Protein AF-A0A2A5SYD5-F1 (afdb_monomer_lite)

InterPro domains:
  IPR018778 Type VII secretion system EssB [PF10140] (6-140)

Organism: NCBI:txid542833

Sequence (143 aa):
MSLILERKSELERLELILQLKNLTAHNSGYKVPFVHPENIFLIDGNFSYVHIGTREGVAPMNFDSELFLSQYKALSLAILNPKISYDNFVNGETSLRDKFSQAIASCDSFEEIQHLVEAKLSKEKQKEAAALVKVSKGRLSLL

Radius of gyration: 18.13 Å; chains: 1; bounding box: 40×30×62 Å

pLDDT: mean 86.15, std 11.75, range [42.94, 98.25]

Foldseek 3Di:
DLVVLVPDDLLVLLLLLLLCVLVVVQPPPFKADDQDPVQWDADPSHIDGVDIAGLPDGPPNDHDPVLVLQSSLLVSLCSNPVVDDSVCSSVVNDDDDDPLNVQSNPDPDSVSNNVSSVVVSVVVVVVVVVVVVVVVVVVVVVD

Secondary structure (DSSP, 8-state):
-HHHHTTS-HHHHHHHHHHTHHHHTT--TTEE----TTSEEEETTEEEES--EETTSSS--S--HHHHHHHHHHHHHHHH-TTS-HHHHHTT-----SHHHHHHHT-SSHHHHHHHHHHHHHHHHHHHHHHHHHHHHHHHT--

Structure (mmCIF, N/CA/C/O backbone):
data_AF-A0A2A5SYD5-F1
#
_entry.id   AF-A0A2A5SYD5-F1
#
loop_
_atom_site.group_PDB
_atom_site.id
_atom_site.type_symbol
_atom_site.label_atom_id
_atom_site.label_alt_id
_atom_site.label_comp_id
_atom_site.label_asym_id
_atom_site.label_entity_id
_atom_site.label_seq_id
_atom_site.pdbx_PDB_ins_code
_atom_site.Cartn_x
_atom_site.Cartn_y
_atom_site.Cartn_z
_atom_site.occupancy
_atom_site.B_iso_or_equiv
_atom_site.auth_seq_id
_atom_site.auth_comp_id
_atom_site.auth_asym_id
_atom_site.auth_atom_id
_atom_site.pdbx_PDB_model_num
ATOM 1 N N . MET A 1 1 ? 9.363 9.236 4.754 1.00 60.62 1 MET A N 1
ATOM 2 C CA . MET A 1 1 ? 7.970 8.740 4.856 1.00 60.62 1 MET A CA 1
ATOM 3 C C . MET A 1 1 ? 7.609 8.253 6.271 1.00 60.62 1 MET A C 1
ATOM 5 O O . MET A 1 1 ? 6.632 8.743 6.822 1.00 60.62 1 MET A O 1
ATOM 9 N N . SER A 1 2 ? 8.394 7.353 6.887 1.00 66.50 2 SER A N 1
ATOM 10 C CA . SER A 1 2 ? 8.048 6.668 8.157 1.00 66.50 2 SER A CA 1
ATOM 11 C C . SER A 1 2 ? 7.668 7.592 9.339 1.00 66.50 2 SER A C 1
ATOM 13 O O . SER A 1 2 ? 6.565 7.468 9.866 1.00 66.50 2 SER A O 1
ATOM 15 N N . LEU A 1 3 ? 8.480 8.605 9.678 1.00 59.34 3 LEU A N 1
ATOM 16 C CA . LEU A 1 3 ? 8.220 9.512 10.819 1.00 59.34 3 LEU A CA 1
ATOM 17 C C . LEU A 1 3 ? 6.878 10.270 10.758 1.00 59.34 3 LEU A C 1
ATOM 19 O O . LEU A 1 3 ? 6.297 10.587 11.793 1.00 59.34 3 LEU A O 1
ATOM 23 N N . ILE A 1 4 ? 6.387 10.594 9.556 1.00 73.50 4 ILE A N 1
ATOM 24 C CA . ILE A 1 4 ? 5.100 11.288 9.380 1.00 73.50 4 ILE A CA 1
ATOM 25 C C . ILE A 1 4 ? 3.944 10.309 9.601 1.00 73.50 4 ILE A C 1
ATOM 27 O O . ILE A 1 4 ? 2.949 10.663 10.229 1.00 73.50 4 ILE A O 1
ATOM 31 N N . LEU A 1 5 ? 4.085 9.073 9.117 1.00 80.31 5 LEU A N 1
ATOM 32 C CA . LEU A 1 5 ? 3.071 8.029 9.257 1.00 80.31 5 LEU A CA 1
ATOM 33 C C . LEU A 1 5 ? 2.933 7.552 10.707 1.00 80.31 5 LEU A C 1
ATOM 35 O O . LEU A 1 5 ? 1.822 7.267 11.139 1.00 80.31 5 LEU A O 1
ATOM 39 N N . GLU A 1 6 ? 4.019 7.523 11.482 1.00 79.62 6 GLU A N 1
ATOM 40 C CA . GLU A 1 6 ? 3.979 7.176 12.914 1.00 79.62 6 GLU A CA 1
ATOM 41 C C . GLU A 1 6 ? 3.148 8.149 13.758 1.00 79.62 6 GLU A C 1
ATOM 43 O O . GLU A 1 6 ? 2.626 7.771 14.806 1.00 79.62 6 GLU A O 1
ATOM 48 N N . ARG A 1 7 ? 3.007 9.399 13.304 1.00 83.44 7 ARG A N 1
ATOM 49 C CA . ARG A 1 7 ? 2.194 10.420 13.979 1.00 83.44 7 ARG A CA 1
ATOM 50 C C . ARG A 1 7 ? 0.724 10.395 13.562 1.00 83.44 7 ARG A C 1
ATOM 52 O O . ARG A 1 7 ? -0.073 11.102 14.171 1.00 83.44 7 ARG A O 1
ATOM 59 N N . LYS A 1 8 ? 0.370 9.614 12.538 1.00 88.50 8 LYS A N 1
ATOM 60 C CA . LYS A 1 8 ? -1.003 9.490 12.043 1.00 88.50 8 LYS A CA 1
ATOM 61 C C . LYS A 1 8 ? -1.772 8.424 12.809 1.00 88.50 8 LYS A C 1
ATOM 63 O O . LYS A 1 8 ? -1.256 7.344 13.107 1.00 88.50 8 LYS A O 1
ATOM 68 N N . SER A 1 9 ? -3.039 8.712 13.076 1.00 91.94 9 SER A N 1
ATOM 69 C CA . SER A 1 9 ? -3.985 7.740 13.623 1.00 91.94 9 SER A CA 1
ATOM 70 C C . SER A 1 9 ? -4.148 6.524 12.698 1.00 91.94 9 SER A C 1
ATOM 72 O O . SER A 1 9 ? -3.757 6.533 11.529 1.00 91.94 9 SER A O 1
ATOM 74 N N . GLU A 1 10 ? -4.723 5.433 13.210 1.00 91.56 10 GLU A N 1
ATOM 75 C CA . GLU A 1 10 ? -5.078 4.282 12.366 1.00 91.56 10 GLU A CA 1
ATOM 76 C C . GLU A 1 10 ? -6.066 4.684 11.260 1.00 91.56 10 GLU A C 1
ATOM 78 O O . GLU A 1 10 ? -5.872 4.287 10.115 1.00 91.56 10 GLU A O 1
ATOM 83 N N . LEU A 1 11 ? -7.055 5.534 11.563 1.00 94.06 11 LEU A N 1
ATOM 84 C CA . LEU A 1 11 ? -8.017 6.034 10.576 1.00 94.06 11 LEU A CA 1
ATOM 85 C C . LEU A 1 11 ? -7.346 6.801 9.439 1.00 94.06 11 LEU A C 1
ATOM 87 O O . LEU A 1 11 ? -7.585 6.484 8.278 1.00 94.06 11 LEU A O 1
ATOM 91 N N . GLU A 1 12 ? -6.469 7.756 9.754 1.00 93.38 12 GLU A N 1
ATOM 92 C CA . GLU A 1 12 ? -5.748 8.512 8.724 1.00 93.38 12 GLU A CA 1
ATOM 93 C C . GLU A 1 12 ? -4.876 7.601 7.854 1.00 93.38 12 GLU A C 1
ATOM 95 O O . GLU A 1 12 ? -4.747 7.822 6.653 1.00 93.38 12 GLU A O 1
ATOM 100 N N . ARG A 1 13 ? -4.263 6.566 8.441 1.00 93.88 13 ARG A N 1
ATOM 101 C CA . ARG A 1 13 ? -3.451 5.602 7.686 1.00 93.88 13 ARG A CA 1
ATOM 102 C C . ARG A 1 13 ? -4.312 4.733 6.772 1.00 93.88 13 ARG A C 1
ATOM 104 O O . ARG A 1 13 ? -3.938 4.530 5.623 1.00 93.88 13 ARG A O 1
ATOM 111 N N . LEU A 1 14 ? -5.478 4.284 7.237 1.00 95.9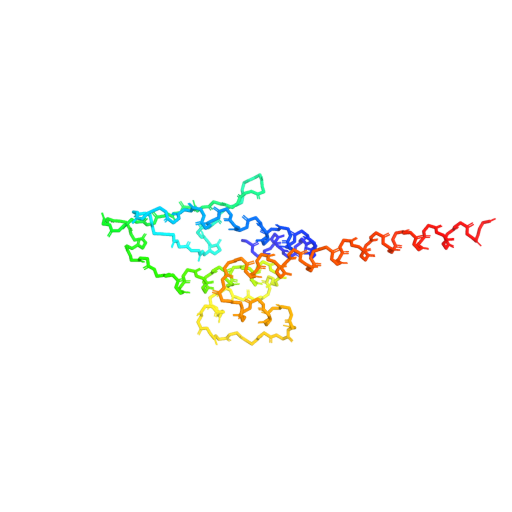4 14 LEU A N 1
ATOM 112 C CA . LEU A 1 14 ? -6.454 3.577 6.403 1.00 95.94 14 LEU A CA 1
ATOM 113 C C . LEU A 1 14 ? -6.945 4.464 5.248 1.00 95.94 14 LEU A C 1
ATOM 115 O O . LEU A 1 14 ? -6.995 4.007 4.111 1.00 95.94 14 LEU A O 1
ATOM 119 N N . GLU A 1 15 ? -7.238 5.739 5.509 1.00 94.75 15 GLU A N 1
ATOM 120 C CA . GLU A 1 15 ? -7.625 6.702 4.471 1.00 94.75 15 GLU A CA 1
ATOM 121 C C . GLU A 1 15 ? -6.518 6.909 3.435 1.00 94.75 15 GLU A C 1
ATOM 123 O O . GLU A 1 15 ? -6.806 6.914 2.239 1.00 94.75 15 GLU A O 1
ATOM 128 N N . LEU A 1 16 ? -5.254 7.005 3.862 1.00 93.88 16 LEU A N 1
ATOM 129 C CA . LEU A 1 16 ? -4.115 7.074 2.944 1.00 93.88 16 LEU A CA 1
ATOM 130 C C . LEU A 1 16 ? -4.011 5.825 2.061 1.00 93.88 16 LEU A C 1
ATOM 132 O O . LEU A 1 16 ? -3.791 5.954 0.860 1.00 93.88 16 LEU A O 1
ATOM 136 N N . ILE A 1 17 ? -4.215 4.624 2.607 1.00 95.12 17 ILE A N 1
ATOM 137 C CA . ILE A 1 17 ? -4.190 3.395 1.797 1.00 95.12 17 ILE A CA 1
ATOM 138 C C . ILE A 1 17 ? -5.269 3.439 0.701 1.00 95.12 17 ILE A C 1
ATOM 140 O O . ILE A 1 17 ? -5.010 3.041 -0.434 1.00 95.12 17 ILE A O 1
ATOM 144 N N . LEU A 1 18 ? -6.450 4.002 0.979 1.00 95.12 18 LEU A N 1
ATOM 145 C CA . LEU A 1 18 ? -7.488 4.173 -0.048 1.00 95.12 18 LEU A CA 1
ATOM 146 C C . LEU A 1 18 ? -7.085 5.147 -1.165 1.00 95.12 18 LEU A C 1
ATOM 148 O O . LEU A 1 18 ? -7.502 4.988 -2.311 1.00 95.12 18 LEU A O 1
ATOM 152 N N . GLN A 1 19 ? -6.234 6.132 -0.871 1.00 93.38 19 GLN A N 1
ATOM 153 C CA . GLN A 1 19 ? -5.715 7.058 -1.886 1.00 93.38 19 GLN A CA 1
ATOM 154 C C . GLN A 1 19 ? -4.673 6.411 -2.810 1.00 93.38 19 GLN A C 1
ATOM 156 O O . GLN A 1 19 ? -4.419 6.929 -3.900 1.00 93.38 19 GLN A O 1
ATOM 161 N N . LEU A 1 20 ? -4.095 5.259 -2.440 1.00 92.75 20 LEU A N 1
ATOM 162 C CA . LEU A 1 20 ? -3.137 4.551 -3.297 1.00 92.75 20 LEU A CA 1
ATOM 163 C C . LEU A 1 20 ? -3.755 4.081 -4.615 1.00 92.75 20 LEU A C 1
ATOM 165 O O . LEU A 1 20 ? -3.023 3.883 -5.581 1.00 92.75 20 LEU A O 1
ATOM 169 N N . LYS A 1 21 ? -5.084 3.923 -4.702 1.00 91.25 21 LYS A N 1
ATOM 170 C CA . LYS A 1 21 ? -5.769 3.579 -5.962 1.00 91.25 21 LYS A CA 1
ATOM 171 C C . LYS A 1 21 ? -5.425 4.535 -7.11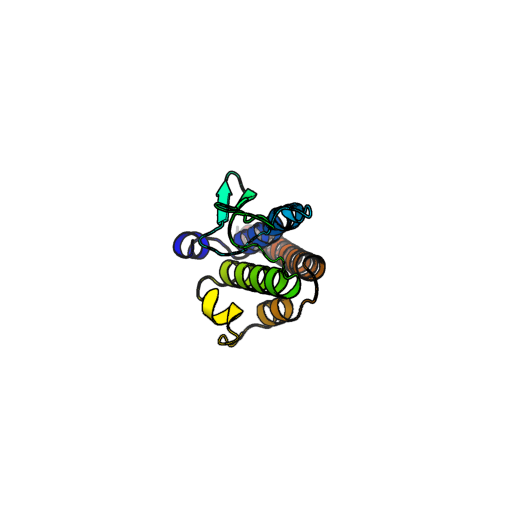2 1.00 91.25 21 LYS A C 1
ATOM 173 O O . LYS A 1 21 ? -5.419 4.128 -8.264 1.00 91.25 21 LYS A O 1
ATOM 178 N N . ASN A 1 22 ? -5.063 5.784 -6.814 1.00 88.06 22 ASN A N 1
ATOM 179 C CA . ASN A 1 22 ? -4.676 6.759 -7.835 1.00 88.06 22 ASN A CA 1
ATOM 180 C C . ASN A 1 22 ? -3.392 6.343 -8.579 1.00 88.06 22 ASN A C 1
ATOM 182 O O . ASN A 1 22 ? -3.205 6.704 -9.738 1.00 88.06 22 ASN A O 1
ATOM 186 N N . LEU A 1 23 ? -2.539 5.527 -7.950 1.00 88.38 23 LEU A N 1
ATOM 187 C CA . LEU A 1 23 ? -1.316 5.004 -8.556 1.00 88.38 23 LEU A CA 1
ATOM 188 C C . LEU A 1 23 ? -1.595 3.939 -9.630 1.00 88.38 23 LEU A C 1
ATOM 190 O O . LEU A 1 23 ? -0.814 3.805 -10.573 1.00 88.38 23 LEU A O 1
ATOM 194 N N . THR A 1 24 ? -2.712 3.207 -9.537 1.00 86.56 24 THR A N 1
ATOM 195 C CA . THR A 1 24 ? -3.041 2.126 -10.487 1.00 86.56 24 THR A CA 1
ATOM 196 C C . THR A 1 24 ? -3.542 2.657 -11.832 1.00 86.56 24 THR A C 1
ATOM 198 O O . THR A 1 24 ? 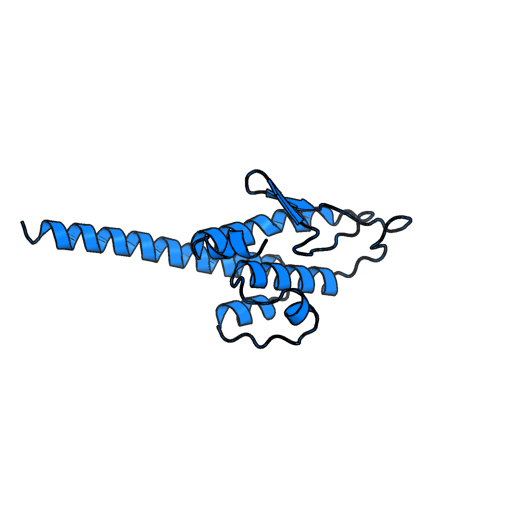-3.395 1.991 -12.857 1.00 86.56 24 THR A O 1
ATOM 201 N N . ALA A 1 25 ? -4.031 3.902 -11.870 1.00 78.31 25 ALA A N 1
ATOM 202 C CA . ALA A 1 25 ? -4.495 4.571 -13.086 1.00 78.31 25 ALA A CA 1
ATOM 203 C C . ALA A 1 25 ? -3.377 4.829 -14.121 1.00 78.31 25 ALA A C 1
ATOM 205 O O . ALA A 1 25 ? -3.656 5.139 -15.280 1.00 78.31 25 ALA A O 1
ATOM 206 N N . HIS A 1 26 ? -2.104 4.696 -13.732 1.00 66.50 26 HIS A N 1
ATOM 207 C CA . HIS A 1 26 ? -0.953 4.950 -14.601 1.00 66.50 26 HIS A CA 1
ATOM 208 C C . HIS A 1 26 ? -0.539 3.770 -15.490 1.00 66.50 26 HIS A C 1
ATOM 210 O O . HIS A 1 26 ? 0.446 3.892 -16.216 1.00 66.50 26 HIS A O 1
ATOM 216 N N . ASN A 1 27 ? -1.296 2.670 -15.503 1.00 62.66 27 ASN A N 1
ATOM 217 C CA . ASN A 1 27 ? -1.014 1.487 -16.323 1.00 62.66 27 ASN A CA 1
ATOM 218 C C . ASN A 1 27 ? -1.355 1.660 -17.826 1.00 62.66 27 ASN A C 1
ATOM 220 O O . ASN A 1 27 ? -1.785 0.722 -18.499 1.00 62.66 27 ASN A O 1
ATOM 224 N N . SER A 1 28 ? -1.205 2.866 -18.385 1.00 62.53 28 SER A N 1
ATOM 225 C CA . SER A 1 28 ? -1.327 3.066 -19.831 1.00 62.53 28 SER A CA 1
ATOM 226 C C . SER A 1 28 ? -0.067 2.525 -20.508 1.00 62.53 28 SER A C 1
ATOM 228 O O . SER A 1 28 ? 1.039 2.918 -20.154 1.00 62.53 28 SER A O 1
ATOM 230 N N . GLY A 1 29 ? -0.233 1.601 -21.461 1.00 69.25 29 GLY A N 1
ATOM 231 C CA . GLY A 1 29 ? 0.749 0.574 -21.855 1.00 69.25 29 GLY A CA 1
ATOM 232 C C . GLY A 1 29 ? 2.170 0.980 -22.281 1.00 69.25 29 GLY A C 1
ATOM 233 O O . GLY A 1 29 ? 2.951 0.095 -22.609 1.00 69.25 29 GLY A O 1
ATOM 234 N N . TYR A 1 30 ? 2.533 2.262 -22.274 1.00 82.31 30 TYR A N 1
ATOM 235 C CA . TYR A 1 30 ? 3.915 2.723 -22.438 1.00 82.31 30 TYR A CA 1
ATOM 236 C C . TYR A 1 30 ? 4.622 3.027 -21.106 1.00 82.31 30 TYR A C 1
ATOM 238 O O . TYR A 1 30 ? 5.845 2.905 -21.020 1.00 82.31 30 TYR A O 1
ATOM 246 N N . LYS A 1 31 ? 3.867 3.417 -20.071 1.00 88.56 31 LYS A N 1
ATOM 247 C CA . LYS A 1 31 ? 4.386 3.735 -18.738 1.00 88.56 31 LYS A CA 1
ATOM 248 C C . LYS A 1 31 ? 4.614 2.460 -17.940 1.00 88.56 31 LYS A C 1
ATOM 250 O O . LYS A 1 31 ? 3.801 1.540 -17.975 1.00 88.56 31 LYS A O 1
ATOM 255 N N . VAL A 1 32 ? 5.699 2.445 -17.181 1.00 90.12 32 VAL A N 1
ATOM 256 C CA . VAL A 1 32 ? 6.061 1.334 -16.304 1.00 90.12 32 VAL A CA 1
ATOM 257 C C . VAL A 1 32 ? 6.200 1.892 -14.884 1.00 90.12 32 VAL A C 1
ATOM 259 O O . VAL A 1 32 ? 7.221 2.505 -14.555 1.00 90.12 32 VAL A O 1
ATOM 262 N N . PRO A 1 33 ? 5.146 1.792 -14.055 1.00 91.00 33 PRO A N 1
ATOM 263 C CA . PRO A 1 33 ? 5.185 2.304 -12.693 1.00 91.00 33 PRO A CA 1
ATOM 264 C C . PRO A 1 33 ? 6.118 1.476 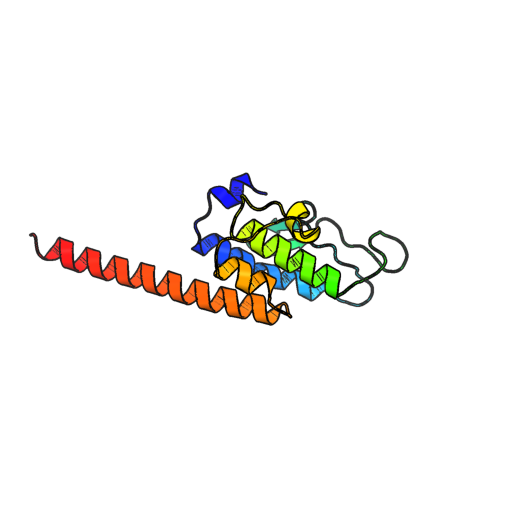-11.803 1.00 91.00 33 PRO A C 1
ATOM 266 O O . PRO A 1 33 ? 6.233 0.263 -11.956 1.00 91.00 33 PRO A O 1
ATOM 269 N N . PHE A 1 34 ? 6.736 2.144 -10.828 1.00 90.94 34 PHE A N 1
ATOM 270 C CA . PHE A 1 34 ? 7.495 1.510 -9.751 1.00 90.94 34 PHE A CA 1
ATOM 271 C C . PHE A 1 34 ? 6.966 2.017 -8.415 1.00 90.94 34 PHE A C 1
ATOM 273 O O . PHE A 1 34 ? 7.184 3.176 -8.052 1.00 90.94 34 PHE A O 1
ATOM 280 N N . VAL A 1 35 ? 6.218 1.182 -7.699 1.00 92.25 35 VAL A N 1
ATOM 281 C CA . VAL A 1 35 ? 5.669 1.562 -6.396 1.00 92.25 35 VAL A CA 1
ATOM 282 C C . VAL A 1 35 ? 6.765 1.364 -5.370 1.00 92.25 35 VAL A C 1
ATOM 284 O O . VAL A 1 35 ? 7.235 0.257 -5.172 1.00 92.25 35 VAL A O 1
ATOM 287 N N . HIS A 1 36 ? 7.202 2.452 -4.746 1.00 92.25 36 HIS A N 1
ATOM 288 C CA . HIS A 1 36 ? 8.216 2.425 -3.701 1.00 92.25 36 HIS A CA 1
ATOM 289 C C . HIS A 1 36 ? 8.027 3.640 -2.789 1.00 92.25 36 HIS A C 1
ATOM 291 O O . HIS A 1 36 ? 7.737 4.722 -3.310 1.00 92.25 36 HIS A O 1
ATOM 297 N N . PRO A 1 37 ? 8.216 3.526 -1.461 1.00 90.75 37 PRO A N 1
ATOM 298 C CA . PRO A 1 37 ? 8.065 4.658 -0.548 1.00 90.75 37 PRO A CA 1
ATOM 299 C C . PRO A 1 37 ? 8.932 5.871 -0.911 1.00 90.75 37 PRO A C 1
ATOM 301 O O . PRO A 1 37 ? 8.530 6.999 -0.653 1.00 90.75 37 PRO A O 1
ATOM 304 N N . GLU A 1 38 ? 10.105 5.654 -1.508 1.00 91.44 38 GLU A N 1
ATOM 305 C CA . GLU A 1 38 ? 10.995 6.736 -1.966 1.00 91.44 38 GLU A CA 1
ATOM 306 C C . GLU A 1 38 ? 10.658 7.258 -3.369 1.00 91.44 38 GLU A C 1
ATOM 308 O O . GLU A 1 38 ? 11.085 8.348 -3.736 1.00 91.44 38 GLU A O 1
ATOM 313 N N . ASN A 1 39 ? 9.871 6.510 -4.148 1.00 92.19 39 ASN A N 1
ATOM 314 C CA . ASN A 1 39 ? 9.451 6.911 -5.490 1.00 92.19 39 ASN A CA 1
ATOM 315 C C . ASN A 1 39 ? 8.060 7.564 -5.507 1.00 92.19 39 ASN A C 1
ATOM 317 O O . ASN A 1 39 ? 7.468 7.774 -6.565 1.00 92.19 39 ASN A O 1
ATOM 321 N N . ILE A 1 40 ? 7.492 7.844 -4.337 1.00 91.25 40 ILE A N 1
ATOM 322 C CA . ILE A 1 40 ? 6.133 8.354 -4.206 1.00 91.25 40 ILE A CA 1
ATOM 323 C C . ILE A 1 40 ? 6.140 9.563 -3.283 1.00 91.25 40 ILE A C 1
ATOM 325 O O . ILE A 1 40 ? 6.778 9.569 -2.231 1.00 91.25 40 ILE A O 1
ATOM 329 N N . PHE A 1 41 ? 5.369 10.573 -3.661 1.00 89.00 41 PHE A N 1
ATOM 330 C CA . PHE A 1 41 ? 5.096 11.730 -2.823 1.00 89.00 41 PHE A CA 1
ATOM 331 C C . PHE A 1 41 ? 3.588 11.935 -2.661 1.00 89.00 41 PHE A C 1
ATOM 333 O O . PHE A 1 41 ? 2.786 11.468 -3.472 1.00 89.00 41 PHE A O 1
ATOM 340 N N . LEU A 1 42 ? 3.212 12.626 -1.585 1.00 85.19 42 LEU A N 1
ATOM 341 C CA . LEU A 1 42 ? 1.833 12.965 -1.247 1.00 85.19 42 LEU A CA 1
ATOM 342 C C . LEU A 1 42 ? 1.661 14.483 -1.347 1.00 85.19 42 LEU A C 1
ATOM 344 O O . LEU A 1 42 ? 2.297 15.214 -0.588 1.00 85.19 42 LEU A O 1
ATOM 348 N N . ILE A 1 43 ? 0.798 14.946 -2.250 1.00 81.94 43 ILE A N 1
ATOM 349 C CA . ILE A 1 43 ? 0.390 16.357 -2.355 1.00 81.94 43 ILE A CA 1
ATOM 350 C C . ILE A 1 43 ? -1.130 16.411 -2.274 1.00 81.94 43 ILE A C 1
ATOM 352 O O . ILE A 1 43 ? -1.812 15.678 -2.986 1.00 81.94 43 ILE A O 1
ATOM 356 N N . ASP A 1 44 ? -1.656 17.240 -1.373 1.00 80.94 44 ASP A N 1
ATOM 357 C CA . ASP A 1 44 ? -3.098 17.459 -1.188 1.00 80.94 44 ASP A CA 1
ATOM 358 C C . ASP A 1 44 ? -3.915 16.160 -1.072 1.00 80.94 44 ASP A C 1
ATOM 360 O O . ASP A 1 44 ? -4.996 16.018 -1.638 1.00 80.94 44 ASP A O 1
ATOM 364 N N . GLY A 1 45 ? -3.369 15.167 -0.361 1.00 76.88 45 GLY A N 1
ATOM 365 C CA . GLY A 1 45 ? -4.022 13.870 -0.166 1.00 76.88 45 GLY A CA 1
ATOM 366 C C . GLY A 1 45 ? -3.922 12.905 -1.353 1.00 76.88 45 GLY A C 1
ATOM 367 O O . GLY A 1 45 ? -4.449 11.801 -1.261 1.00 76.88 45 GLY A O 1
ATOM 368 N N . ASN A 1 46 ? -3.217 13.264 -2.428 1.00 83.00 46 ASN A N 1
ATOM 369 C CA . ASN A 1 46 ? -3.052 12.432 -3.616 1.00 83.00 46 ASN A CA 1
ATOM 370 C C . ASN A 1 46 ? -1.619 11.913 -3.754 1.00 83.00 46 ASN A C 1
ATOM 372 O O . ASN A 1 46 ? -0.652 12.679 -3.716 1.00 83.00 46 ASN A O 1
ATOM 376 N N . PHE A 1 47 ? -1.489 10.599 -3.940 1.00 88.94 47 PHE A N 1
ATOM 377 C CA . PHE A 1 47 ? -0.207 9.966 -4.223 1.00 88.94 47 PHE A CA 1
ATOM 378 C C . PHE A 1 47 ? 0.157 10.105 -5.698 1.00 88.94 47 PHE A C 1
ATOM 380 O O . PHE A 1 47 ? -0.662 9.838 -6.575 1.00 88.94 47 PHE A O 1
ATOM 387 N N . SER A 1 48 ? 1.400 10.501 -5.954 1.00 88.88 48 SER A N 1
ATOM 388 C CA . SER A 1 48 ? 1.980 10.607 -7.293 1.00 88.88 48 SER A CA 1
ATOM 389 C C . SER A 1 48 ? 3.383 10.011 -7.313 1.00 88.88 48 SER A C 1
ATOM 391 O O . SER A 1 48 ? 4.083 10.008 -6.297 1.00 88.88 48 SER A O 1
ATOM 393 N N . TYR A 1 49 ? 3.802 9.525 -8.478 1.00 90.94 49 TYR A N 1
ATOM 394 C CA . TYR A 1 49 ? 5.161 9.036 -8.688 1.00 90.94 49 TYR A CA 1
ATOM 395 C C . TYR A 1 49 ? 6.149 10.192 -8.856 1.00 90.94 49 TYR A C 1
ATOM 397 O O . TYR A 1 49 ? 5.893 11.111 -9.633 1.00 90.94 49 TYR A O 1
ATOM 405 N N . VAL A 1 50 ? 7.299 10.106 -8.184 1.00 90.81 50 VAL A N 1
ATOM 406 C CA . VAL A 1 50 ? 8.474 10.947 -8.477 1.00 90.81 50 VAL A CA 1
ATOM 407 C C . VAL A 1 50 ? 9.010 10.591 -9.862 1.00 90.81 50 VAL A C 1
ATOM 409 O O . VAL A 1 50 ? 9.297 11.470 -10.671 1.00 90.81 50 VAL A O 1
ATOM 412 N N . HIS A 1 51 ? 9.109 9.289 -10.137 1.00 90.50 51 HIS A N 1
ATOM 413 C CA . HIS A 1 51 ? 9.662 8.743 -11.365 1.00 90.50 51 HIS A CA 1
ATOM 414 C C . HIS A 1 51 ? 8.790 7.621 -11.935 1.00 90.50 51 HIS A C 1
ATOM 416 O O . HIS A 1 51 ? 8.306 6.752 -11.206 1.00 90.50 51 HIS A O 1
ATOM 422 N N . ILE A 1 52 ? 8.618 7.621 -13.257 1.00 90.44 52 ILE A N 1
ATOM 423 C CA . ILE A 1 52 ? 7.900 6.584 -14.008 1.00 90.44 52 ILE A CA 1
ATOM 424 C C . ILE A 1 52 ? 8.800 6.131 -15.156 1.00 90.44 52 ILE A C 1
ATOM 426 O O . ILE A 1 52 ? 9.306 6.962 -15.911 1.00 90.44 52 ILE A O 1
ATOM 430 N N . GLY A 1 53 ? 8.977 4.819 -15.295 1.00 90.44 53 GLY A N 1
ATOM 431 C CA . GLY A 1 53 ? 9.724 4.238 -16.403 1.00 90.44 53 GLY A CA 1
ATOM 432 C C . GLY A 1 53 ? 8.921 4.174 -17.703 1.00 90.44 53 GLY A C 1
ATOM 433 O O . GLY A 1 53 ? 7.711 4.425 -17.738 1.00 90.44 53 GLY A O 1
ATOM 434 N N . THR A 1 54 ? 9.592 3.812 -18.789 1.00 88.81 54 THR A N 1
ATOM 435 C CA . THR A 1 54 ? 9.008 3.651 -20.122 1.00 88.81 54 THR A CA 1
ATOM 436 C C . THR A 1 54 ? 9.531 2.383 -20.775 1.00 88.81 54 THR A C 1
ATOM 438 O O . THR A 1 54 ? 10.700 2.042 -20.606 1.00 88.81 54 THR A O 1
ATOM 441 N N . ARG A 1 55 ? 8.693 1.705 -21.571 1.00 84.75 55 ARG A N 1
ATOM 442 C CA . ARG A 1 55 ? 9.068 0.419 -22.191 1.00 84.75 55 ARG A CA 1
ATOM 443 C C . ARG A 1 55 ? 10.340 0.457 -23.043 1.00 84.75 55 ARG A C 1
ATOM 445 O O . ARG A 1 55 ? 11.009 -0.559 -23.167 1.00 84.75 55 ARG A O 1
ATOM 452 N N . GLU A 1 56 ? 10.704 1.624 -23.572 1.00 81.56 56 GLU A N 1
ATOM 453 C CA . GLU A 1 56 ? 11.892 1.808 -24.410 1.00 81.56 56 GLU A CA 1
ATOM 454 C C . GLU A 1 56 ? 12.595 3.139 -24.098 1.00 81.56 56 GLU A C 1
ATOM 456 O O . GLU A 1 56 ? 12.500 4.109 -24.845 1.00 81.56 56 GLU A O 1
ATOM 461 N N . GLY A 1 57 ? 13.286 3.224 -22.958 1.00 82.81 57 GLY A N 1
ATOM 462 C CA . GLY A 1 57 ? 14.223 4.332 -22.731 1.00 82.81 57 GLY A CA 1
ATOM 463 C C . GLY A 1 57 ? 14.583 4.592 -21.278 1.00 82.81 57 GLY A C 1
ATOM 464 O O . GLY A 1 57 ? 15.755 4.781 -20.963 1.00 82.81 57 GLY A O 1
ATOM 465 N N . VAL A 1 58 ? 13.598 4.571 -20.382 1.00 85.88 58 VAL A N 1
ATOM 466 C CA . VAL A 1 58 ? 13.789 4.959 -18.982 1.00 85.88 58 VAL A CA 1
ATOM 467 C C . VAL A 1 58 ? 13.394 3.802 -18.073 1.00 85.88 58 VAL A C 1
ATOM 469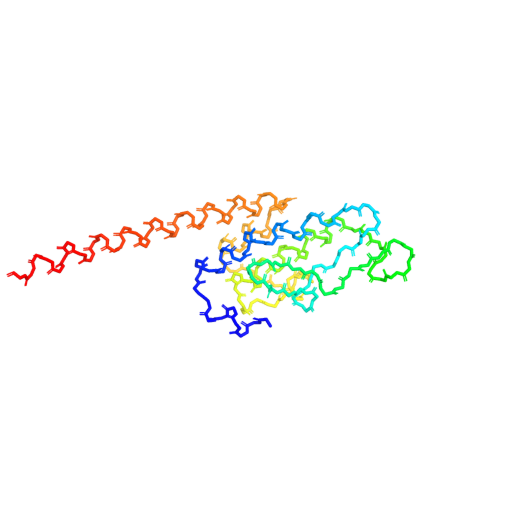 O O . VAL A 1 58 ? 12.270 3.323 -18.134 1.00 85.88 58 VAL A O 1
ATOM 472 N N . ALA A 1 59 ? 14.303 3.340 -17.215 1.00 86.00 59 ALA A N 1
ATOM 473 C CA . ALA A 1 59 ? 14.006 2.256 -16.279 1.00 86.00 59 ALA A CA 1
ATOM 474 C C . ALA A 1 59 ? 12.934 2.665 -15.239 1.00 86.00 59 ALA A C 1
ATOM 476 O O . ALA A 1 59 ? 12.931 3.824 -14.830 1.00 86.00 59 ALA A O 1
ATOM 477 N N . PRO A 1 60 ? 12.073 1.745 -14.759 1.00 87.56 60 PRO A N 1
ATOM 478 C CA . PRO A 1 60 ? 11.919 0.364 -15.228 1.00 87.56 60 PRO A CA 1
ATOM 479 C C . PRO A 1 60 ? 11.322 0.294 -16.642 1.00 87.56 60 PRO A C 1
ATOM 481 O O . PRO A 1 60 ? 10.456 1.080 -16.994 1.00 87.56 60 PRO A O 1
ATOM 484 N N . MET A 1 61 ? 11.785 -0.654 -17.458 1.00 88.00 61 MET A N 1
ATOM 485 C CA . MET A 1 61 ? 11.322 -0.803 -18.851 1.00 88.00 61 MET A CA 1
ATOM 486 C C . MET A 1 61 ? 10.331 -1.959 -19.026 1.00 88.00 61 MET A C 1
ATOM 488 O O . MET A 1 61 ? 9.535 -1.972 -19.957 1.00 88.00 61 MET A O 1
ATOM 492 N N . ASN A 1 62 ? 10.322 -2.916 -18.100 1.00 87.19 62 ASN A N 1
ATOM 493 C CA . ASN A 1 62 ? 9.434 -4.070 -18.162 1.00 87.19 62 ASN A CA 1
ATOM 494 C C . ASN A 1 62 ? 8.358 -3.940 -17.094 1.00 87.19 62 ASN A C 1
ATOM 496 O O . ASN A 1 62 ? 8.668 -3.769 -15.916 1.00 87.19 62 ASN A O 1
ATOM 500 N N . PHE A 1 63 ? 7.100 -4.010 -17.521 1.00 88.94 63 PHE A N 1
ATOM 501 C CA . PHE A 1 63 ? 5.977 -4.076 -16.600 1.00 88.94 63 PHE A CA 1
ATOM 502 C C . PHE A 1 63 ? 5.742 -5.522 -16.177 1.00 88.94 63 PHE A C 1
ATOM 504 O O . PHE A 1 63 ? 5.612 -6.402 -17.025 1.00 88.94 63 PHE A O 1
ATOM 511 N N . ASP A 1 64 ? 5.646 -5.724 -14.870 1.00 90.69 64 ASP A N 1
ATOM 512 C CA . ASP A 1 64 ? 5.306 -6.988 -14.235 1.00 90.69 64 ASP A CA 1
ATOM 513 C C . ASP A 1 64 ? 4.131 -6.725 -13.287 1.00 90.69 64 ASP A C 1
ATOM 515 O O . ASP A 1 64 ? 4.247 -5.961 -12.325 1.00 90.69 64 ASP A O 1
ATOM 519 N N . SER A 1 65 ? 2.978 -7.318 -13.595 1.00 90.50 65 SER A N 1
ATOM 520 C CA . SER A 1 65 ? 1.751 -7.133 -12.821 1.00 90.50 65 SER A CA 1
ATOM 521 C C . SER A 1 65 ? 1.824 -7.751 -11.428 1.00 90.50 65 SER A C 1
ATOM 523 O O . SER A 1 65 ? 1.249 -7.190 -10.495 1.00 90.50 65 SER A O 1
ATOM 525 N N . GLU A 1 66 ? 2.521 -8.879 -11.272 1.00 92.06 66 GLU A N 1
ATOM 526 C CA . GLU A 1 66 ? 2.661 -9.556 -9.979 1.00 92.06 66 GLU A CA 1
ATOM 527 C C . GLU A 1 66 ? 3.574 -8.745 -9.065 1.00 92.06 66 GLU A C 1
ATOM 529 O O . GLU A 1 66 ? 3.229 -8.472 -7.910 1.00 92.06 66 GLU A O 1
ATOM 534 N N . LEU A 1 67 ? 4.695 -8.264 -9.611 1.00 91.44 67 LEU A N 1
ATOM 535 C CA . LEU A 1 67 ? 5.576 -7.348 -8.900 1.00 91.44 67 LEU A CA 1
ATOM 536 C C . LEU A 1 67 ? 4.841 -6.052 -8.540 1.00 91.44 67 LEU A C 1
ATOM 538 O O . LEU A 1 67 ? 4.937 -5.596 -7.404 1.00 91.44 67 LEU A O 1
ATOM 542 N N . PHE A 1 68 ? 4.065 -5.478 -9.462 1.00 92.62 68 PHE A N 1
ATOM 543 C CA . PHE A 1 68 ? 3.309 -4.251 -9.204 1.00 92.62 68 PHE A CA 1
ATOM 544 C C . PHE A 1 68 ? 2.299 -4.420 -8.058 1.00 92.62 68 PHE A C 1
ATOM 546 O O . PHE A 1 68 ? 2.227 -3.569 -7.166 1.00 92.62 68 PHE A O 1
ATOM 553 N N . LEU A 1 69 ? 1.574 -5.544 -8.019 1.00 94.00 69 LEU A N 1
ATOM 554 C CA . LEU A 1 69 ? 0.681 -5.875 -6.908 1.00 94.00 69 LEU A CA 1
ATOM 555 C C . LEU A 1 69 ? 1.457 -6.100 -5.600 1.00 94.00 69 LEU A C 1
ATOM 557 O O . LEU A 1 69 ? 1.049 -5.595 -4.552 1.00 94.00 69 LEU A O 1
ATOM 561 N N . SER A 1 70 ? 2.587 -6.809 -5.648 1.00 93.56 70 SER A N 1
ATOM 562 C CA . SER A 1 70 ? 3.446 -7.048 -4.479 1.00 93.56 70 SER A CA 1
ATOM 563 C C . SER A 1 70 ? 3.956 -5.740 -3.862 1.00 93.56 70 SER A C 1
ATOM 565 O O . SER A 1 70 ? 3.825 -5.519 -2.656 1.00 93.56 70 SER A O 1
ATOM 567 N N . GLN A 1 71 ? 4.433 -4.813 -4.694 1.00 94.06 71 GLN A N 1
ATOM 568 C CA . GLN A 1 71 ? 4.872 -3.483 -4.266 1.00 94.06 71 GLN A CA 1
ATOM 569 C C . GLN A 1 71 ? 3.719 -2.661 -3.668 1.00 94.06 71 GLN A C 1
ATOM 571 O O . GLN A 1 71 ? 3.883 -1.968 -2.661 1.00 94.06 71 GLN A O 1
ATOM 576 N N . TYR A 1 72 ? 2.518 -2.763 -4.239 1.00 95.25 72 TYR A N 1
ATOM 577 C CA . TYR A 1 72 ? 1.329 -2.098 -3.705 1.00 95.25 72 TYR A CA 1
ATOM 578 C C . TYR A 1 72 ? 0.918 -2.637 -2.328 1.00 95.25 72 TYR A C 1
ATOM 580 O O . TYR A 1 72 ? 0.620 -1.854 -1.416 1.00 95.25 72 TYR A O 1
ATOM 588 N N . LYS A 1 73 ? 0.947 -3.964 -2.140 1.00 95.19 73 LYS A N 1
ATOM 589 C CA . LYS A 1 73 ? 0.739 -4.608 -0.831 1.00 95.19 73 LYS A CA 1
ATOM 590 C C . LYS A 1 73 ? 1.780 -4.134 0.178 1.00 95.19 73 LYS A C 1
ATOM 592 O O . LYS A 1 73 ? 1.419 -3.707 1.273 1.00 95.19 73 LYS A O 1
ATOM 597 N N . ALA A 1 74 ? 3.053 -4.147 -0.212 1.00 94.25 74 ALA A N 1
ATOM 598 C CA . ALA A 1 74 ? 4.165 -3.720 0.626 1.00 94.25 74 ALA A CA 1
ATOM 599 C C . ALA A 1 74 ? 3.999 -2.272 1.106 1.00 94.25 74 ALA A C 1
ATOM 601 O O . ALA A 1 74 ? 4.136 -1.985 2.297 1.00 94.25 74 ALA A O 1
ATOM 602 N N . LEU A 1 75 ? 3.631 -1.3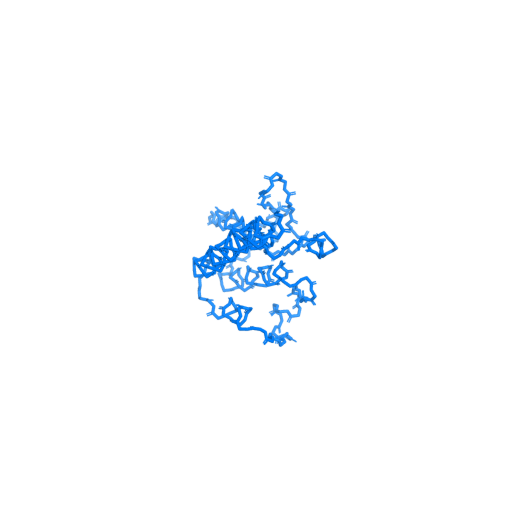60 0.202 1.00 94.38 75 LEU A N 1
ATOM 603 C CA . LEU A 1 75 ? 3.385 0.037 0.548 1.00 94.38 75 LEU A CA 1
ATOM 604 C C . LEU A 1 75 ? 2.163 0.196 1.460 1.00 94.38 75 LEU A C 1
ATOM 606 O O . LEU A 1 75 ? 2.224 0.946 2.434 1.00 94.38 75 LEU A O 1
ATOM 610 N N . SER A 1 76 ? 1.080 -0.535 1.187 1.00 95.12 76 SER A N 1
ATOM 611 C CA . SER A 1 76 ? -0.120 -0.535 2.036 1.00 95.12 76 SER A CA 1
ATOM 612 C C . SER A 1 76 ? 0.210 -0.969 3.467 1.00 95.12 76 SER A C 1
ATOM 614 O O . SER A 1 76 ? -0.219 -0.330 4.430 1.00 95.12 76 SER A O 1
ATOM 616 N N . LEU A 1 77 ? 1.031 -2.010 3.618 1.00 93.94 77 LEU A N 1
ATOM 617 C CA . LEU A 1 77 ? 1.487 -2.516 4.913 1.00 93.94 77 LEU A CA 1
ATOM 618 C C . LEU A 1 77 ? 2.448 -1.557 5.619 1.00 93.94 77 LEU A C 1
ATOM 620 O O . LEU A 1 77 ? 2.309 -1.345 6.822 1.00 93.94 77 LEU A O 1
ATOM 624 N N . ALA A 1 78 ? 3.373 -0.935 4.886 1.00 92.06 78 ALA A N 1
ATOM 625 C CA . ALA A 1 78 ? 4.274 0.078 5.433 1.00 92.06 78 ALA A CA 1
ATOM 626 C C . ALA A 1 78 ? 3.510 1.330 5.907 1.00 92.06 78 ALA A C 1
ATOM 628 O O . ALA A 1 78 ? 3.876 1.938 6.914 1.00 92.06 78 ALA A O 1
ATOM 629 N N . ILE A 1 79 ? 2.416 1.704 5.231 1.00 92.69 79 ILE A N 1
ATOM 630 C CA . ILE A 1 79 ? 1.516 2.767 5.697 1.00 92.69 79 ILE A CA 1
ATOM 631 C C . ILE A 1 79 ? 0.761 2.317 6.946 1.00 92.69 79 ILE A C 1
ATOM 633 O O . ILE A 1 79 ? 0.744 3.046 7.935 1.00 92.69 79 ILE A O 1
ATOM 637 N N . LEU A 1 80 ? 0.166 1.122 6.930 1.00 92.00 80 LEU A N 1
ATOM 638 C CA . LEU A 1 80 ? -0.620 0.584 8.042 1.00 92.00 80 LEU A CA 1
ATOM 639 C C . LEU A 1 80 ? 0.212 0.394 9.316 1.00 92.00 80 LEU A C 1
ATOM 641 O O . LEU A 1 80 ? -0.266 0.652 10.423 1.00 92.00 80 LEU A O 1
ATOM 645 N N . ASN A 1 81 ? 1.453 -0.055 9.176 1.00 87.12 81 ASN A N 1
ATOM 646 C CA . ASN A 1 81 ? 2.376 -0.279 10.274 1.00 87.12 81 ASN A CA 1
ATOM 647 C C . ASN A 1 81 ? 3.768 0.243 9.887 1.00 87.12 81 ASN A C 1
ATOM 649 O O . ASN A 1 81 ? 4.565 -0.509 9.333 1.00 87.12 81 ASN A O 1
ATOM 653 N N . PRO A 1 82 ? 4.095 1.501 10.239 1.00 82.81 82 PRO A N 1
ATOM 654 C CA . PRO A 1 82 ? 5.366 2.142 9.884 1.00 82.81 82 PRO A CA 1
ATOM 655 C C . PRO A 1 82 ? 6.629 1.438 10.398 1.00 82.81 82 PRO A C 1
ATOM 657 O O . PRO A 1 82 ? 7.730 1.792 9.981 1.00 82.81 82 PRO A O 1
ATOM 660 N N . LYS A 1 83 ? 6.482 0.453 11.298 1.00 83.81 83 LYS A N 1
ATOM 661 C CA . LYS A 1 83 ? 7.576 -0.406 11.777 1.00 83.81 83 LYS A CA 1
ATOM 662 C C . LYS A 1 83 ? 7.910 -1.545 10.810 1.00 83.81 83 LYS A C 1
ATOM 664 O O . LYS A 1 83 ? 8.946 -2.183 10.972 1.00 83.81 83 LYS A O 1
ATOM 669 N N . ILE A 1 84 ? 7.023 -1.849 9.864 1.00 84.19 84 ILE A N 1
ATOM 670 C CA . ILE A 1 84 ? 7.276 -2.826 8.807 1.00 84.19 84 ILE A CA 1
ATOM 671 C C . ILE A 1 84 ? 8.173 -2.166 7.762 1.00 84.19 84 ILE A C 1
ATOM 673 O O . ILE A 1 84 ? 7.850 -1.106 7.231 1.00 84.19 84 ILE A O 1
ATOM 677 N N . SER A 1 85 ? 9.297 -2.818 7.468 1.00 86.56 85 SER A N 1
ATOM 678 C CA . SER A 1 85 ? 10.152 -2.442 6.346 1.00 86.56 85 SER A CA 1
ATOM 679 C C . SER A 1 85 ? 9.479 -2.858 5.043 1.00 86.56 85 SER A C 1
ATOM 681 O O . SER A 1 85 ? 9.103 -4.020 4.875 1.00 86.56 85 SER A O 1
ATOM 683 N N . TYR A 1 86 ? 9.339 -1.898 4.132 1.00 90.06 86 TYR A N 1
ATOM 684 C CA . TYR A 1 86 ? 8.851 -2.142 2.781 1.00 90.06 86 TYR A CA 1
ATOM 685 C C . TYR A 1 86 ? 9.713 -3.200 2.074 1.00 90.06 86 TYR A C 1
ATOM 687 O O . TYR A 1 86 ? 9.180 -4.194 1.582 1.00 90.06 86 TYR A O 1
ATOM 695 N N . ASP A 1 87 ? 11.037 -3.027 2.099 1.00 86.75 87 ASP A N 1
ATOM 696 C CA . ASP A 1 87 ? 11.986 -3.899 1.399 1.00 86.75 87 ASP A CA 1
ATOM 697 C C . ASP A 1 87 ? 11.938 -5.327 1.938 1.00 86.75 87 ASP A C 1
ATOM 699 O O . ASP A 1 87 ? 11.836 -6.288 1.178 1.00 86.75 87 ASP A O 1
ATOM 703 N N . ASN A 1 88 ? 11.897 -5.475 3.265 1.00 85.44 88 ASN A N 1
ATOM 704 C CA . ASN A 1 88 ? 11.809 -6.792 3.891 1.00 85.44 88 ASN A CA 1
ATOM 705 C C . ASN A 1 88 ? 10.485 -7.486 3.544 1.00 85.44 88 ASN A C 1
ATOM 707 O O . ASN A 1 88 ? 10.412 -8.710 3.595 1.00 85.44 88 ASN A O 1
ATOM 711 N N . PHE A 1 89 ? 9.406 -6.745 3.270 1.00 85.31 89 PHE A N 1
ATOM 712 C CA . PHE A 1 89 ? 8.150 -7.360 2.849 1.00 85.31 89 PHE A CA 1
ATOM 713 C C . PHE A 1 89 ? 8.223 -7.815 1.391 1.00 85.31 89 PHE A C 1
ATOM 715 O O . PHE A 1 89 ? 7.884 -8.963 1.110 1.00 85.31 89 PHE A O 1
ATOM 722 N N . VAL A 1 90 ? 8.706 -6.959 0.483 1.00 83.69 90 VAL A N 1
ATOM 723 C CA . VAL A 1 90 ? 8.862 -7.310 -0.941 1.00 83.69 90 VAL A CA 1
ATOM 724 C C . VAL A 1 90 ? 9.781 -8.524 -1.118 1.00 83.69 90 VAL A C 1
ATOM 726 O O . VAL A 1 90 ? 9.498 -9.381 -1.950 1.00 83.69 90 VAL A O 1
ATOM 729 N N . ASN A 1 91 ? 10.819 -8.647 -0.286 1.00 83.12 91 ASN A N 1
ATOM 730 C CA . ASN A 1 91 ? 11.753 -9.776 -0.308 1.00 83.12 91 ASN A CA 1
ATOM 731 C C . ASN A 1 91 ? 11.233 -11.040 0.413 1.00 83.12 91 ASN A C 1
ATOM 733 O O . ASN A 1 91 ? 11.931 -12.049 0.456 1.00 83.12 91 ASN A O 1
ATOM 737 N N . GLY A 1 92 ? 10.027 -11.015 0.997 1.00 79.69 92 GLY A N 1
ATOM 738 C CA . GLY A 1 92 ? 9.450 -12.163 1.713 1.00 79.69 92 GLY A CA 1
ATOM 739 C C . GLY A 1 92 ? 10.067 -12.442 3.092 1.00 79.69 92 GLY A C 1
ATOM 740 O O . GLY A 1 92 ? 9.848 -13.501 3.675 1.00 79.69 92 GLY A O 1
ATOM 741 N N . GLU A 1 93 ? 10.816 -11.492 3.645 1.00 78.12 93 GLU A N 1
ATOM 742 C CA . GLU A 1 93 ? 11.581 -11.617 4.894 1.00 78.12 93 GLU A CA 1
ATOM 743 C C . GLU A 1 93 ? 10.800 -11.137 6.134 1.00 78.12 93 GLU A C 1
ATOM 745 O O . GLU A 1 93 ? 11.313 -11.135 7.255 1.00 78.12 93 GLU A O 1
ATOM 750 N N . THR A 1 94 ? 9.547 -10.707 5.962 1.00 77.31 94 THR A N 1
ATOM 751 C CA . THR A 1 94 ? 8.728 -10.130 7.039 1.00 77.31 94 THR A CA 1
ATOM 752 C C . THR A 1 94 ? 7.673 -11.104 7.548 1.00 77.31 94 THR A C 1
ATOM 754 O O . THR A 1 94 ? 6.793 -11.538 6.810 1.00 77.31 94 THR A O 1
ATOM 757 N N . SER A 1 95 ? 7.676 -11.364 8.859 1.00 81.25 95 SER A N 1
ATOM 758 C CA . SER A 1 95 ? 6.584 -12.077 9.529 1.00 81.25 95 SER A CA 1
ATOM 759 C C . SER A 1 95 ? 5.488 -11.104 9.977 1.00 81.25 95 SER A C 1
ATOM 761 O O . SER A 1 95 ? 5.697 -10.267 10.860 1.00 81.25 95 SER A O 1
ATOM 763 N N . LEU A 1 96 ? 4.300 -11.222 9.379 1.00 86.88 96 LEU A N 1
ATOM 764 C CA . LEU A 1 96 ? 3.124 -10.436 9.749 1.00 86.88 96 LEU A CA 1
ATOM 765 C C . LEU A 1 96 ? 2.420 -11.053 10.958 1.00 86.88 96 LEU A C 1
ATOM 767 O O . LEU A 1 96 ? 2.022 -12.217 10.933 1.00 86.88 96 LEU A O 1
ATOM 771 N N . ARG A 1 97 ? 2.246 -10.263 12.021 1.00 83.31 97 ARG A N 1
ATOM 772 C CA . ARG A 1 97 ? 1.688 -10.747 13.296 1.00 83.31 97 ARG A CA 1
ATOM 773 C C . ARG A 1 97 ? 0.180 -10.569 13.414 1.00 83.31 97 ARG A C 1
ATOM 775 O O . ARG A 1 97 ? -0.470 -11.375 14.073 1.00 83.31 97 ARG A O 1
ATOM 782 N N . ASP A 1 98 ? -0.372 -9.508 12.834 1.00 90.50 98 ASP A N 1
ATOM 783 C CA . ASP A 1 98 ? -1.794 -9.204 12.946 1.00 90.50 98 ASP A CA 1
ATOM 784 C C . ASP A 1 98 ? -2.589 -9.723 11.739 1.00 90.50 98 ASP A C 1
ATOM 786 O O . ASP A 1 98 ? -2.106 -9.760 10.606 1.00 90.50 98 ASP A O 1
ATOM 790 N N . LYS A 1 99 ? -3.840 -10.120 11.999 1.00 93.19 99 LYS A N 1
ATOM 791 C CA . LYS A 1 99 ? -4.724 -10.733 10.995 1.00 93.19 99 LYS A CA 1
ATOM 792 C C . LYS A 1 99 ? -5.058 -9.798 9.835 1.00 93.19 99 LYS A C 1
ATOM 794 O O . LYS A 1 99 ? -5.359 -10.279 8.750 1.00 93.19 99 LYS A O 1
ATOM 799 N N . PHE A 1 100 ? -5.063 -8.485 10.062 1.00 95.06 100 PHE A N 1
ATOM 800 C CA . PHE A 1 100 ? -5.448 -7.527 9.032 1.00 95.06 100 PHE A CA 1
ATOM 801 C C . PHE A 1 100 ? -4.314 -7.333 8.023 1.00 95.06 100 PHE A C 1
ATOM 803 O O . PHE A 1 100 ? -4.552 -7.427 6.822 1.00 95.06 100 PHE A O 1
ATOM 810 N N . SER A 1 101 ? -3.076 -7.199 8.500 1.00 93.69 101 SER A N 1
ATOM 811 C CA . SER A 1 101 ? -1.886 -7.220 7.648 1.00 93.69 101 SER A CA 1
ATOM 812 C C . SER A 1 101 ? -1.774 -8.528 6.861 1.00 93.69 101 SER A C 1
ATOM 814 O O . SER A 1 101 ? -1.504 -8.501 5.664 1.00 93.69 101 SER A O 1
ATOM 816 N N . GLN A 1 102 ? -2.013 -9.676 7.508 1.00 94.62 102 GLN A N 1
ATOM 817 C CA . GLN A 1 102 ? -2.026 -10.978 6.825 1.00 94.62 102 GLN A CA 1
ATOM 818 C C . GLN A 1 102 ? -3.084 -11.023 5.716 1.00 94.62 102 GLN A C 1
ATOM 820 O O . GLN A 1 102 ? -2.783 -11.455 4.610 1.00 94.62 102 GLN A O 1
ATOM 825 N N . ALA A 1 103 ? -4.291 -10.516 5.982 1.00 96.75 103 ALA A N 1
ATOM 826 C CA . ALA A 1 103 ? -5.348 -10.446 4.981 1.00 96.75 103 ALA A CA 1
ATOM 827 C C . ALA A 1 103 ? -4.961 -9.561 3.782 1.00 96.75 103 ALA A C 1
ATOM 829 O O . ALA A 1 103 ? -5.181 -9.977 2.652 1.00 96.75 103 ALA A O 1
ATOM 830 N N . ILE A 1 104 ? -4.320 -8.402 4.006 1.00 96.00 104 ILE A N 1
ATOM 831 C CA . ILE A 1 104 ? -3.802 -7.548 2.917 1.00 96.00 104 ILE A CA 1
ATOM 832 C C . ILE A 1 104 ? -2.759 -8.296 2.076 1.00 96.00 104 ILE A C 1
ATOM 834 O O . ILE A 1 104 ? -2.785 -8.228 0.848 1.00 96.00 104 ILE A O 1
ATOM 838 N N . ALA A 1 105 ? -1.836 -9.017 2.719 1.00 94.00 105 ALA A N 1
ATOM 839 C CA . ALA A 1 105 ? -0.802 -9.771 2.012 1.00 94.00 105 ALA A CA 1
ATOM 840 C C . ALA A 1 105 ? -1.389 -10.883 1.121 1.00 94.00 105 ALA A C 1
ATOM 842 O O . ALA A 1 105 ? -0.844 -11.161 0.049 1.00 94.00 105 ALA A O 1
ATOM 843 N N . SER A 1 106 ? -2.508 -11.475 1.543 1.00 95.31 106 SER A N 1
ATOM 844 C CA . SER A 1 106 ? -3.212 -12.549 0.836 1.00 95.31 106 SER A CA 1
ATOM 845 C C . SER A 1 106 ? -4.170 -12.091 -0.268 1.00 95.31 106 SER A C 1
ATOM 847 O O . SER A 1 106 ? -4.690 -12.955 -0.956 1.00 95.31 106 SER A O 1
ATOM 849 N N . CYS A 1 107 ? -4.429 -10.791 -0.447 1.00 97.38 107 CYS A N 1
ATOM 850 C CA . CYS A 1 107 ? -5.308 -10.307 -1.522 1.00 97.38 107 CYS A CA 1
ATOM 851 C C . CYS A 1 107 ? -4.716 -10.579 -2.910 1.00 97.38 107 CYS A C 1
ATOM 853 O O . CYS A 1 107 ? -3.524 -10.371 -3.109 1.00 97.38 107 CYS A O 1
ATOM 855 N N . ASP A 1 108 ? -5.524 -10.923 -3.902 1.00 96.69 108 ASP A N 1
ATOM 856 C CA . ASP A 1 108 ? -5.039 -11.224 -5.259 1.00 96.69 108 ASP A CA 1
ATOM 857 C C . ASP A 1 108 ? -5.203 -10.048 -6.236 1.00 96.69 108 ASP A C 1
ATOM 859 O O . ASP A 1 108 ? -4.781 -10.110 -7.390 1.00 96.69 108 ASP A O 1
ATOM 863 N N . SER A 1 109 ? -5.774 -8.935 -5.769 1.00 96.38 109 SER A N 1
ATOM 864 C CA . SER A 1 109 ? -6.042 -7.752 -6.589 1.00 96.38 109 SER A CA 1
ATOM 865 C C . SER A 1 109 ? -5.957 -6.443 -5.800 1.00 96.38 109 SER A C 1
ATOM 867 O O . SER A 1 109 ? -6.036 -6.422 -4.568 1.00 96.38 109 SER A O 1
ATOM 869 N N . PHE A 1 110 ? -5.805 -5.321 -6.513 1.00 95.69 110 PHE A N 1
ATOM 870 C CA . PHE A 1 110 ? -5.849 -3.985 -5.907 1.00 95.69 110 PHE A CA 1
ATOM 871 C C . PHE A 1 110 ? -7.228 -3.712 -5.297 1.00 95.69 110 PHE A C 1
ATOM 873 O O . PHE A 1 110 ? -7.336 -3.124 -4.221 1.00 95.69 110 PHE A O 1
ATOM 880 N N . GLU A 1 111 ? -8.277 -4.174 -5.970 1.00 96.25 111 GLU A N 1
ATOM 881 C CA . GLU A 1 111 ? -9.678 -4.026 -5.595 1.00 96.25 111 GLU A CA 1
ATOM 882 C C . GLU A 1 111 ? -9.983 -4.751 -4.281 1.00 96.25 111 GLU A C 1
ATOM 884 O O . GLU A 1 111 ? -10.642 -4.187 -3.407 1.00 96.25 111 GLU A O 1
ATOM 889 N N . GLU A 1 112 ? -9.456 -5.962 -4.090 1.00 98.00 112 GLU A N 1
ATOM 890 C CA . GLU A 1 112 ? -9.589 -6.686 -2.822 1.00 98.00 112 GLU A CA 1
ATOM 891 C C . GLU A 1 112 ? -8.941 -5.938 -1.656 1.00 98.00 112 GLU A C 1
ATOM 893 O O . GLU A 1 112 ? -9.542 -5.839 -0.582 1.00 98.00 112 GLU A O 1
ATOM 898 N N . ILE A 1 113 ? -7.753 -5.360 -1.868 1.00 98.06 113 ILE A N 1
ATOM 899 C CA . ILE A 1 113 ? -7.078 -4.545 -0.849 1.00 98.06 113 ILE A CA 1
ATOM 900 C C . ILE A 1 113 ? -7.941 -3.324 -0.509 1.00 98.06 113 ILE A C 1
ATOM 902 O O . ILE A 1 113 ? -8.168 -3.040 0.669 1.00 98.06 113 ILE A O 1
ATOM 906 N N . GLN A 1 114 ? -8.463 -2.626 -1.523 1.00 97.81 114 GLN A N 1
ATOM 907 C CA . GLN A 1 114 ? -9.332 -1.461 -1.331 1.00 97.81 114 GLN A CA 1
ATOM 908 C C . GLN A 1 114 ? -10.596 -1.825 -0.542 1.00 97.81 114 GLN A C 1
ATOM 910 O O . GLN A 1 114 ? -10.873 -1.203 0.484 1.00 97.81 114 GLN A O 1
ATOM 915 N N . HIS A 1 115 ? -11.308 -2.884 -0.933 1.00 98.19 115 HIS A N 1
ATOM 916 C CA . HIS A 1 115 ? -12.507 -3.339 -0.226 1.00 98.19 115 HIS A CA 1
ATOM 917 C C . HIS A 1 115 ? -12.228 -3.739 1.226 1.00 98.19 115 HIS A C 1
ATOM 919 O O . HIS A 1 115 ? -12.994 -3.394 2.134 1.00 98.19 115 HIS A O 1
ATOM 925 N N . LEU A 1 116 ? -11.122 -4.445 1.470 1.00 98.25 116 LEU A N 1
ATOM 926 C CA . LEU A 1 116 ? -10.713 -4.852 2.810 1.00 98.25 116 LEU A CA 1
ATOM 927 C C . LEU A 1 116 ? -10.446 -3.632 3.712 1.00 98.25 116 LEU A C 1
ATOM 929 O O . LEU A 1 116 ? -10.884 -3.597 4.871 1.00 98.25 116 LEU A O 1
ATOM 933 N N . VAL A 1 117 ? -9.769 -2.615 3.177 1.00 98.12 117 VAL A N 1
ATOM 934 C CA . VAL A 1 117 ? -9.442 -1.371 3.888 1.00 98.12 117 VAL A CA 1
ATOM 935 C C . VAL A 1 117 ? -10.684 -0.511 4.115 1.00 98.12 117 VAL A C 1
ATOM 937 O O . VAL A 1 117 ? -10.882 -0.034 5.234 1.00 98.12 117 VAL A O 1
ATOM 940 N N . GLU A 1 118 ? -11.570 -0.372 3.127 1.00 98.12 118 GLU A N 1
ATOM 941 C CA . GLU A 1 118 ? -12.850 0.341 3.267 1.00 98.12 118 GLU A CA 1
ATOM 942 C C . GLU A 1 118 ? -13.727 -0.275 4.363 1.00 98.12 118 GLU A C 1
ATOM 944 O O . GLU A 1 118 ? -14.282 0.437 5.213 1.00 98.12 118 GLU A O 1
ATOM 949 N N . ALA A 1 119 ? -13.818 -1.608 4.396 1.00 98.06 119 ALA A N 1
ATOM 950 C CA . ALA A 1 119 ? -14.583 -2.325 5.409 1.00 98.06 119 ALA A CA 1
ATOM 951 C C . ALA A 1 119 ? -14.019 -2.092 6.821 1.00 98.06 119 ALA A C 1
ATOM 953 O O . ALA A 1 119 ? -14.780 -1.902 7.777 1.00 98.06 119 ALA A O 1
ATOM 954 N N . LYS A 1 120 ? -12.690 -2.088 6.970 1.00 97.44 120 LYS A N 1
ATOM 955 C CA . LYS A 1 120 ? -12.018 -1.801 8.244 1.00 97.44 120 LYS A CA 1
ATOM 956 C C . LYS A 1 120 ? -12.204 -0.339 8.660 1.00 97.44 120 LYS A C 1
ATOM 958 O O . LYS A 1 120 ? -12.598 -0.097 9.800 1.00 97.44 120 LYS A O 1
ATOM 963 N N . LEU A 1 121 ? -12.019 0.611 7.743 1.00 97.44 121 LEU A N 1
ATOM 964 C CA . LEU A 1 121 ? -12.219 2.042 7.986 1.00 97.44 121 LEU A CA 1
ATOM 965 C C . LEU A 1 121 ? -13.645 2.337 8.465 1.00 97.44 121 LEU A C 1
ATOM 967 O O . LEU A 1 121 ? -13.841 3.032 9.461 1.00 97.44 121 LEU A O 1
ATOM 971 N N . SER A 1 122 ? -14.641 1.754 7.797 1.00 96.69 122 SER A N 1
ATOM 972 C CA . SER A 1 122 ? -16.056 1.912 8.154 1.00 96.69 122 SER A CA 1
ATOM 973 C C . SER A 1 122 ? -16.347 1.403 9.566 1.00 96.69 122 SER A C 1
ATOM 975 O O . SER A 1 122 ? -17.040 2.068 10.338 1.00 96.69 122 SER A O 1
ATOM 977 N N . LYS A 1 123 ? -15.776 0.249 9.938 1.00 95.81 123 LYS A N 1
ATOM 978 C CA . LYS A 1 123 ? -15.909 -0.320 11.288 1.00 95.81 123 LYS A CA 1
ATOM 979 C C . LYS A 1 123 ? -15.257 0.560 12.353 1.00 95.81 123 LYS A C 1
ATOM 981 O O . LYS A 1 123 ? -15.854 0.750 13.409 1.00 95.81 123 LYS A O 1
ATOM 986 N N . GLU A 1 124 ? -14.063 1.093 12.104 1.00 93.62 124 GLU A N 1
ATOM 987 C CA . GLU A 1 124 ? -13.382 1.965 13.072 1.00 93.62 124 GLU A CA 1
ATOM 988 C C . GLU A 1 124 ? -14.105 3.314 13.236 1.00 93.62 124 GLU A C 1
ATOM 990 O O . GLU A 1 124 ? -14.360 3.725 14.368 1.00 93.62 124 GLU A O 1
ATOM 995 N N . LYS A 1 125 ? -14.583 3.932 12.145 1.00 93.56 125 LYS A N 1
ATOM 996 C CA . LYS A 1 125 ? -15.409 5.155 12.215 1.00 93.56 125 LYS A CA 1
ATOM 997 C C . LYS A 1 125 ? -16.690 4.948 13.033 1.00 93.56 125 LYS A C 1
ATOM 999 O O . LYS A 1 125 ? -17.054 5.794 13.850 1.00 93.56 125 LYS A O 1
ATOM 1004 N N . GLN A 1 126 ? -17.363 3.807 12.864 1.00 92.69 126 GLN A N 1
ATOM 1005 C CA . GLN A 1 126 ? -18.555 3.471 13.654 1.00 92.69 126 GLN A CA 1
ATOM 1006 C C . GLN A 1 126 ? -18.239 3.292 15.146 1.00 92.69 126 GLN A C 1
ATOM 1008 O O . GLN A 1 126 ? -19.024 3.719 15.996 1.00 92.69 126 GLN A O 1
ATOM 1013 N N . LYS A 1 127 ? -17.093 2.686 15.486 1.00 90.69 127 LYS A N 1
ATOM 1014 C CA . LYS A 1 127 ? -16.662 2.525 16.883 1.00 90.69 127 LYS A CA 1
ATOM 1015 C C . LYS A 1 127 ? -16.381 3.867 17.552 1.00 90.69 127 LYS A C 1
ATOM 1017 O O . LYS A 1 127 ? -16.843 4.068 18.676 1.00 90.69 127 LYS A O 1
ATOM 1022 N N . GLU A 1 128 ? -15.675 4.777 16.883 1.00 88.50 128 GLU A N 1
ATOM 1023 C CA . GLU A 1 128 ? -15.403 6.117 17.421 1.00 88.50 128 GLU A CA 1
ATOM 1024 C C . GLU A 1 128 ? -16.695 6.909 17.646 1.00 88.50 128 GLU A C 1
ATOM 1026 O O . GLU A 1 128 ? -16.909 7.450 18.735 1.00 88.50 128 GLU A O 1
ATOM 1031 N N . ALA A 1 129 ? -17.612 6.893 16.674 1.00 85.94 129 ALA A N 1
ATOM 1032 C CA . ALA A 1 129 ? -18.919 7.533 16.814 1.00 85.94 129 ALA A CA 1
ATOM 1033 C C . ALA A 1 129 ? -19.716 6.962 18.004 1.00 85.94 129 ALA A C 1
ATOM 1035 O O . ALA A 1 129 ? -20.265 7.711 18.816 1.00 85.94 129 ALA A O 1
ATOM 1036 N N . ALA A 1 130 ? -19.740 5.634 18.164 1.00 85.62 130 ALA A N 1
ATOM 1037 C CA . ALA A 1 130 ? -20.418 4.984 19.284 1.00 85.62 130 ALA A CA 1
ATOM 1038 C C . ALA A 1 130 ? -19.763 5.298 20.644 1.00 85.62 130 ALA A C 1
ATOM 1040 O O . ALA A 1 130 ? -20.467 5.421 21.650 1.00 85.62 130 ALA A O 1
ATOM 1041 N N . ALA A 1 131 ? -18.435 5.437 20.696 1.00 80.75 131 ALA A N 1
ATOM 1042 C CA . ALA A 1 131 ? -17.714 5.815 21.909 1.00 80.75 131 ALA A CA 1
ATOM 1043 C C . ALA A 1 131 ? -18.058 7.248 22.352 1.00 80.75 131 ALA A C 1
ATOM 1045 O O . ALA A 1 131 ? -18.341 7.468 23.532 1.00 80.75 131 ALA A O 1
ATOM 1046 N N . LEU A 1 132 ? -18.136 8.196 21.411 1.00 76.88 132 LEU A N 1
ATOM 1047 C CA . LEU A 1 132 ? -18.535 9.582 21.690 1.00 76.88 132 LEU A CA 1
ATOM 1048 C C . LEU A 1 132 ? -19.956 9.670 22.276 1.00 76.88 132 LEU A C 1
ATOM 1050 O O . LEU A 1 132 ? -20.179 10.380 23.259 1.00 76.88 132 LEU A O 1
ATOM 1054 N N . VAL A 1 133 ? -20.904 8.890 21.741 1.00 72.75 133 VAL A N 1
ATOM 1055 C CA . VAL A 1 133 ? -22.288 8.819 22.253 1.00 72.75 133 VAL A CA 1
ATOM 1056 C C . VAL A 1 133 ? -22.359 8.227 23.668 1.00 72.75 133 VAL A C 1
ATOM 1058 O O . VAL A 1 133 ? -23.205 8.626 24.470 1.00 72.75 133 VAL A O 1
ATOM 1061 N N . LYS A 1 134 ? -21.485 7.273 24.011 1.00 67.94 134 LYS A N 1
ATOM 1062 C CA . LYS A 1 134 ? -21.447 6.683 25.362 1.00 67.94 134 LYS A CA 1
ATOM 1063 C C . LYS A 1 134 ? -20.907 7.665 26.405 1.00 67.94 134 LYS A C 1
ATOM 1065 O O . LYS A 1 134 ? -21.454 7.737 27.504 1.00 67.94 134 LYS A O 1
ATOM 1070 N N . VAL A 1 135 ? -19.873 8.437 26.066 1.00 63.19 135 VAL A N 1
ATOM 1071 C CA . VAL A 1 135 ? -19.263 9.415 26.986 1.00 63.19 135 VAL A CA 1
ATOM 1072 C C . VAL A 1 135 ? -20.204 10.588 27.274 1.00 63.19 135 VAL A C 1
ATOM 1074 O O . VAL A 1 135 ? -20.276 11.030 28.421 1.00 63.19 135 VAL A O 1
ATOM 1077 N N . SER A 1 136 ? -20.966 11.065 26.282 1.00 62.00 136 SER A N 1
ATOM 1078 C CA . SER A 1 136 ? -21.943 12.141 26.506 1.00 62.00 136 SER A CA 1
ATOM 1079 C C . SER A 1 136 ? -23.043 11.719 27.485 1.00 62.00 136 SER A C 1
ATOM 1081 O O . SER A 1 136 ? -23.322 12.447 28.434 1.00 62.00 136 SER A O 1
ATOM 1083 N N . LYS A 1 137 ? -23.594 10.506 27.346 1.00 60.06 137 LYS A N 1
ATOM 1084 C CA . LYS A 1 137 ? -24.611 9.981 28.276 1.00 60.06 137 LYS A CA 1
ATOM 1085 C C . LYS A 1 137 ? -24.081 9.761 29.698 1.00 60.06 137 LYS A C 1
ATOM 1087 O O . LYS A 1 137 ? -24.800 10.048 30.644 1.00 60.06 137 LYS A O 1
ATOM 1092 N N . GLY A 1 138 ? -22.838 9.297 29.854 1.00 56.62 138 GLY A N 1
ATOM 1093 C CA . GLY A 1 138 ? -22.238 9.053 31.174 1.00 56.62 138 GLY A CA 1
ATOM 1094 C C . GLY A 1 138 ? -21.827 10.320 31.937 1.00 56.62 138 GLY A C 1
ATOM 1095 O O . GLY A 1 138 ? -21.836 10.318 33.164 1.00 56.62 138 GLY A O 1
ATOM 1096 N N . ARG A 1 139 ? -21.485 11.415 31.239 1.00 48.25 139 ARG A N 1
ATOM 1097 C CA . ARG A 1 139 ? -21.175 12.713 31.878 1.00 48.25 139 ARG A CA 1
ATOM 1098 C C . ARG A 1 139 ? -22.417 13.502 32.282 1.00 48.25 139 ARG A C 1
ATOM 1100 O O . ARG A 1 139 ? -22.361 14.233 33.260 1.00 48.25 139 ARG A O 1
ATOM 1107 N N . LEU A 1 140 ? -23.517 13.356 31.546 1.00 49.47 140 LEU A N 1
ATOM 1108 C CA . LEU A 1 140 ? -24.783 14.032 31.845 1.00 49.47 140 LEU A CA 1
ATOM 1109 C C . LEU A 1 140 ? -25.586 13.360 32.970 1.00 49.47 140 LEU A C 1
ATOM 1111 O O . LEU A 1 140 ? -26.510 13.973 33.480 1.00 49.47 140 LEU A O 1
ATOM 1115 N N . SER A 1 141 ? -25.246 12.131 33.373 1.00 51.25 141 SER A N 1
ATOM 1116 C CA . SER A 1 141 ? -25.918 11.416 34.469 1.00 51.25 141 SER A CA 1
ATOM 1117 C C . SER A 1 141 ? -25.244 11.578 35.841 1.00 51.25 141 SER A C 1
ATOM 1119 O O . SER A 1 141 ? -25.616 10.881 36.780 1.00 51.25 141 SER A O 1
ATOM 1121 N N . LEU A 1 142 ? -24.211 12.421 35.944 1.00 50.16 142 LEU A N 1
ATOM 1122 C CA . LEU A 1 142 ? -23.443 12.694 37.171 1.00 50.16 142 LEU A CA 1
ATOM 1123 C C . LEU A 1 142 ? -23.468 14.186 37.568 1.00 50.16 142 LEU A C 1
ATOM 1125 O O . LEU A 1 142 ? -22.660 14.613 38.392 1.00 50.16 142 LEU A O 1
ATOM 1129 N N . LEU A 1 143 ? -24.385 14.963 36.986 1.00 42.94 143 LEU A N 1
ATOM 1130 C CA . LEU A 1 143 ? -24.739 16.334 37.371 1.00 42.94 143 LEU A CA 1
ATOM 1131 C C . LEU A 1 143 ? -26.214 16.362 37.774 1.00 42.94 143 LEU A C 1
ATOM 1133 O O . LEU A 1 143 ? -26.540 17.142 38.693 1.00 42.94 143 LEU A O 1
#